Protein AF-A0A438WHZ6-F1 (afdb_monomer_lite)

Sequence (56 aa):
MQQAPVVLSTLDKLLNWGRSNSLWPLTYGLACCAIEMMATGGSRFDFDRFGTIFRA

Foldseek 3Di:
DDDDPPVVVVVVVVVVVVPQQAAADADDCPDPVSVVVVVCCDPVNNCVVSNYHHDD

pLDDT: mean 87.01, std 10.33, range [50.38, 96.0]

Structure (mmCIF, N/CA/C/O backbone):
data_AF-A0A438WHZ6-F1
#
_entry.id   AF-A0A438WHZ6-F1
#
loop_
_atom_site.group_PDB
_atom_site.id
_atom_site.type_symbol
_atom_site.label_atom_id
_atom_site.label_alt_id
_atom_site.label_comp_id
_atom_site.label_asym_id
_atom_site.label_entity_id
_atom_site.label_seq_id
_atom_site.pdbx_PDB_ins_code
_atom_site.Cartn_x
_atom_site.Cartn_y
_atom_site.Cartn_z
_atom_site.occupancy
_atom_site.B_iso_or_equiv
_atom_site.auth_seq_id
_atom_site.auth_comp_id
_atom_site.auth_asym_id
_atom_site.auth_atom_id
_atom_site.pdbx_PDB_model_num
ATOM 1 N N . MET A 1 1 ? -4.354 -12.488 37.876 1.00 50.59 1 MET A N 1
ATOM 2 C CA . MET A 1 1 ? -4.549 -11.215 37.152 1.00 50.59 1 MET A CA 1
ATOM 3 C C . MET A 1 1 ? -5.785 -11.373 36.288 1.00 50.59 1 MET A C 1
ATOM 5 O O . MET A 1 1 ? -5.727 -12.035 35.264 1.00 50.59 1 MET A O 1
ATOM 9 N N . GLN A 1 2 ? -6.925 -10.919 36.800 1.00 65.94 2 GLN A N 1
ATOM 10 C CA . GLN A 1 2 ? -8.252 -11.206 36.263 1.00 65.94 2 GLN A CA 1
ATOM 11 C C . GLN A 1 2 ? -8.850 -9.897 35.738 1.00 65.94 2 GLN A C 1
ATOM 13 O O . GLN A 1 2 ? -9.234 -9.079 36.563 1.00 65.94 2 GLN A O 1
ATOM 18 N N . GLN A 1 3 ? -8.949 -9.712 34.415 1.00 50.38 3 GLN A N 1
ATOM 19 C CA . GLN A 1 3 ? -9.881 -8.767 33.772 1.00 50.38 3 GLN A CA 1
ATOM 20 C C . GLN A 1 3 ? -10.127 -9.145 32.285 1.00 50.38 3 GLN A C 1
ATOM 22 O O . GLN A 1 3 ? -9.290 -8.916 31.423 1.00 50.38 3 GLN A O 1
ATOM 27 N N . ALA A 1 4 ? -11.307 -9.720 32.012 1.00 57.75 4 ALA A N 1
ATOM 28 C CA . ALA A 1 4 ? -12.058 -9.744 30.741 1.00 57.75 4 ALA A CA 1
ATOM 29 C C . ALA A 1 4 ? -11.387 -10.268 29.432 1.00 57.75 4 ALA A C 1
ATOM 31 O O . ALA A 1 4 ? -11.020 -9.471 28.565 1.00 57.75 4 ALA A O 1
ATOM 32 N N . PRO A 1 5 ? -11.373 -11.596 29.170 1.00 63.72 5 PRO A N 1
ATOM 33 C CA . PRO A 1 5 ? -10.856 -12.173 27.913 1.00 63.72 5 PRO A CA 1
ATOM 34 C C . PRO A 1 5 ? -11.599 -11.698 26.649 1.00 63.72 5 PRO A C 1
ATOM 36 O O . PRO A 1 5 ? -11.009 -11.600 25.576 1.00 63.72 5 PRO A O 1
ATOM 39 N N . VAL A 1 6 ? -12.886 -11.355 26.768 1.00 70.88 6 VAL A N 1
ATOM 40 C CA . VAL A 1 6 ? -13.691 -10.858 25.640 1.00 70.88 6 VAL A CA 1
ATOM 41 C C . VAL A 1 6 ? -13.238 -9.463 25.209 1.00 70.88 6 VAL A C 1
ATOM 43 O O . VAL A 1 6 ? -13.109 -9.223 24.013 1.00 70.88 6 VAL A O 1
ATOM 46 N N . VAL A 1 7 ? -12.925 -8.575 26.160 1.00 77.62 7 VAL A N 1
ATOM 47 C CA . VAL A 1 7 ? -12.518 -7.188 25.871 1.00 77.62 7 VAL A CA 1
ATOM 48 C C . VAL A 1 7 ? -11.162 -7.151 25.166 1.00 77.62 7 VAL A C 1
ATOM 50 O O . VAL A 1 7 ? -11.008 -6.441 24.173 1.00 77.62 7 VAL A O 1
ATOM 53 N N . LEU A 1 8 ? -10.205 -7.971 25.608 1.00 82.06 8 LEU A N 1
ATOM 54 C CA . LEU A 1 8 ? -8.921 -8.106 24.913 1.00 82.06 8 LEU A CA 1
ATOM 55 C C . LEU A 1 8 ? -9.118 -8.665 23.495 1.00 82.06 8 LEU A C 1
ATOM 57 O O . LEU A 1 8 ? -8.622 -8.081 22.537 1.00 82.06 8 LEU A O 1
ATOM 61 N N . SER A 1 9 ? -9.962 -9.691 23.330 1.00 82.12 9 SER A N 1
ATOM 62 C CA . SER A 1 9 ? -10.246 -10.257 22.004 1.00 82.12 9 SER A CA 1
ATOM 63 C C . SER A 1 9 ? -10.904 -9.262 21.035 1.00 82.12 9 SER A C 1
ATOM 65 O O . SER A 1 9 ? -10.658 -9.311 19.830 1.00 82.12 9 SER A O 1
ATOM 67 N N . THR A 1 10 ? -11.749 -8.350 21.530 1.00 85.38 10 THR A N 1
ATOM 68 C CA . THR A 1 10 ? -12.376 -7.312 20.698 1.00 85.38 10 THR A CA 1
ATOM 69 C C . THR A 1 10 ? -11.392 -6.217 20.310 1.00 85.38 10 THR A C 1
ATOM 71 O O . THR A 1 10 ? -11.452 -5.725 19.184 1.00 85.38 10 THR A O 1
ATOM 74 N N . LEU A 1 11 ? -10.463 -5.870 21.204 1.00 88.75 11 LEU A N 1
ATOM 75 C CA . LEU A 1 11 ? -9.392 -4.919 20.911 1.00 88.75 11 LEU A CA 1
ATOM 76 C C . LEU A 1 11 ? -8.420 -5.486 19.872 1.00 88.75 11 LEU A C 1
ATOM 78 O O . LEU A 1 11 ? -8.101 -4.798 18.904 1.00 88.75 11 LEU A O 1
ATOM 82 N N . ASP A 1 12 ? -8.036 -6.757 19.994 1.00 87.94 12 ASP A N 1
ATOM 83 C CA . ASP A 1 12 ? -7.191 -7.428 19.001 1.00 87.94 12 ASP A CA 1
ATOM 84 C C . ASP A 1 12 ? -7.858 -7.478 17.619 1.00 87.94 12 ASP A C 1
ATOM 86 O O . ASP A 1 12 ? -7.210 -7.233 16.599 1.00 87.94 12 ASP A O 1
ATOM 90 N N . LYS A 1 13 ? -9.174 -7.729 17.564 1.00 89.75 13 LYS A N 1
ATOM 91 C CA . LYS A 1 13 ? -9.946 -7.673 16.310 1.00 89.75 13 LYS A CA 1
ATOM 92 C C . LYS A 1 13 ? -9.915 -6.283 15.680 1.00 89.75 13 LYS A C 1
ATOM 94 O O . LYS A 1 13 ? -9.693 -6.179 14.476 1.00 89.75 13 LYS A O 1
ATOM 99 N N . LEU A 1 14 ? -10.107 -5.230 16.475 1.00 91.81 14 LEU A N 1
ATOM 100 C CA . LEU A 1 14 ? -10.077 -3.851 15.987 1.00 91.81 14 LEU A CA 1
ATOM 101 C C . LEU A 1 14 ? -8.688 -3.465 15.457 1.00 91.81 14 LEU A C 1
ATOM 103 O O . LEU A 1 14 ? -8.571 -2.875 14.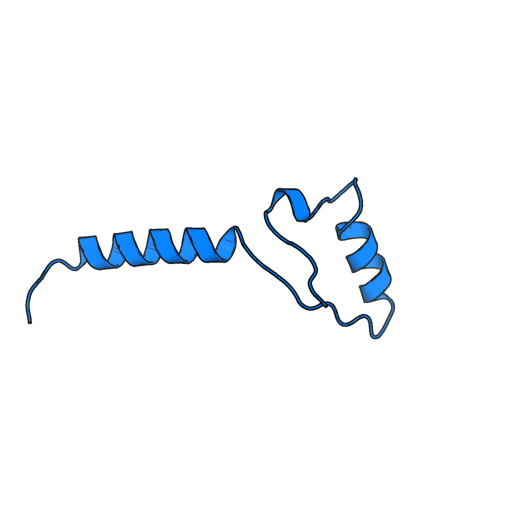385 1.00 91.81 14 LEU A O 1
ATOM 107 N N . LEU A 1 15 ? -7.628 -3.841 16.174 1.00 91.88 15 LEU A N 1
ATOM 108 C CA . LEU A 1 15 ? -6.250 -3.568 15.765 1.00 91.88 15 LEU A CA 1
ATOM 109 C C . LEU A 1 15 ? -5.874 -4.310 14.476 1.00 91.88 15 LEU A C 1
ATOM 111 O O . LEU A 1 15 ? -5.271 -3.723 13.576 1.00 91.88 15 LEU A O 1
ATOM 115 N N . ASN A 1 16 ? -6.253 -5.583 14.351 1.00 92.19 16 ASN A N 1
ATOM 116 C CA . ASN A 1 16 ? -5.993 -6.365 13.141 1.00 92.19 16 ASN A CA 1
ATOM 117 C C . ASN A 1 16 ? -6.831 -5.883 11.948 1.00 92.19 16 ASN A C 1
ATOM 119 O O . ASN A 1 16 ? -6.350 -5.895 10.813 1.00 92.19 16 ASN A O 1
ATOM 123 N N . TRP A 1 17 ? -8.044 -5.385 12.194 1.00 92.56 17 TRP A N 1
ATOM 124 C CA . TRP A 1 17 ? -8.827 -4.686 11.179 1.00 92.56 17 TRP A CA 1
ATOM 125 C C . TRP A 1 17 ? -8.108 -3.419 10.693 1.00 92.56 17 TRP A C 1
ATOM 127 O O . TRP A 1 17 ? -7.958 -3.231 9.488 1.00 92.56 17 TRP A O 1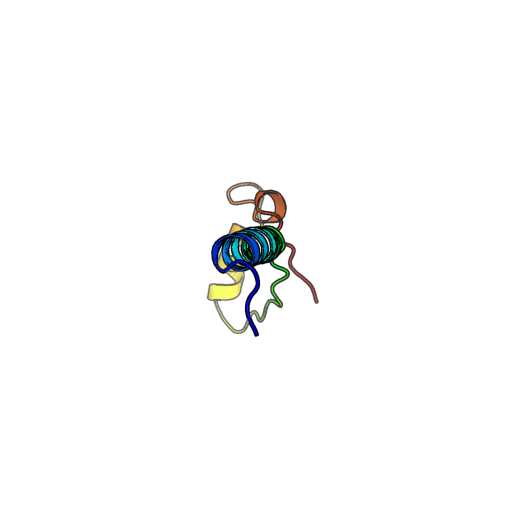
ATOM 137 N N . GLY A 1 18 ? -7.565 -2.602 11.601 1.00 92.38 18 GLY A N 1
ATOM 138 C CA . GLY A 1 18 ? -6.780 -1.422 11.223 1.00 92.38 18 GLY A CA 1
ATOM 139 C C . GLY A 1 18 ? -5.558 -1.771 10.366 1.00 92.38 18 GLY A C 1
ATOM 140 O O . GLY A 1 18 ? -5.347 -1.175 9.312 1.00 92.38 18 GLY A O 1
ATOM 141 N N . ARG A 1 19 ? -4.784 -2.787 10.770 1.00 91.38 19 ARG A N 1
ATOM 142 C CA . ARG A 1 19 ? -3.585 -3.238 10.035 1.00 91.38 19 ARG A CA 1
ATOM 143 C C . ARG A 1 19 ? -3.899 -3.806 8.651 1.00 91.38 19 ARG A C 1
ATOM 145 O O . ARG A 1 19 ? -3.159 -3.546 7.711 1.00 91.38 19 ARG A O 1
ATOM 152 N N . SER A 1 20 ? -4.982 -4.570 8.519 1.00 90.81 20 SER A N 1
ATOM 153 C CA . SER A 1 20 ? -5.368 -5.168 7.233 1.00 90.81 20 SER A CA 1
ATOM 154 C C . SER A 1 20 ? -5.896 -4.146 6.221 1.00 90.81 20 SER A C 1
ATOM 156 O O . SER A 1 20 ? -5.734 -4.365 5.028 1.00 90.81 20 SER A O 1
ATOM 158 N N . ASN A 1 21 ? -6.458 -3.020 6.675 1.00 91.56 21 ASN A N 1
ATOM 159 C CA . ASN A 1 21 ? -6.969 -1.950 5.804 1.00 91.56 21 ASN A CA 1
ATOM 160 C C . ASN A 1 21 ? -5.947 -0.830 5.513 1.00 91.56 21 ASN A C 1
ATOM 162 O O . ASN A 1 21 ? -6.306 0.175 4.910 1.00 91.56 21 ASN A O 1
ATOM 166 N N . SER A 1 22 ? -4.696 -0.946 5.973 1.00 91.44 22 SER A N 1
ATOM 167 C CA . SER A 1 22 ? -3.665 0.099 5.819 1.00 91.44 22 SER A CA 1
ATOM 168 C C . SER A 1 22 ? -2.297 -0.476 5.450 1.00 91.44 22 SER A C 1
ATOM 170 O O . SER A 1 22 ? -1.258 -0.111 6.002 1.00 91.44 22 SER A O 1
ATOM 172 N N . LEU A 1 23 ? -2.290 -1.428 4.521 1.00 91.25 23 LEU A N 1
ATOM 173 C CA . LEU A 1 23 ? -1.075 -2.123 4.114 1.00 91.25 23 LEU A CA 1
ATOM 174 C C . LEU A 1 23 ? -0.198 -1.202 3.267 1.00 91.25 23 LEU A C 1
ATOM 176 O O . LEU A 1 23 ? -0.596 -0.771 2.195 1.00 91.25 23 LEU A O 1
ATOM 180 N N . TRP A 1 24 ? 1.021 -0.908 3.707 1.00 92.56 24 TRP A N 1
ATOM 181 C CA . TRP A 1 24 ? 1.958 -0.085 2.935 1.00 92.56 24 TRP A CA 1
ATOM 182 C C . TRP A 1 24 ? 3.127 -0.943 2.440 1.00 92.56 24 TRP A C 1
ATOM 184 O O . TRP A 1 24 ? 4.165 -1.002 3.102 1.00 92.56 24 TRP A O 1
ATOM 194 N N . PRO A 1 25 ? 2.949 -1.681 1.328 1.00 89.56 25 PRO A N 1
ATOM 195 C CA . PRO A 1 25 ? 3.972 -2.574 0.811 1.00 89.56 25 PRO A CA 1
ATOM 196 C C . PRO A 1 25 ? 5.145 -1.803 0.201 1.00 89.56 25 PRO A C 1
ATOM 198 O O . PRO A 1 25 ? 4.967 -0.832 -0.539 1.00 89.56 25 PRO A O 1
ATOM 201 N N . LEU A 1 26 ? 6.346 -2.310 0.473 1.00 91.50 26 LEU A N 1
ATOM 202 C CA . LEU A 1 26 ? 7.576 -1.950 -0.224 1.00 91.50 26 LEU A CA 1
ATOM 203 C C . LEU A 1 26 ? 7.734 -2.856 -1.443 1.00 91.50 26 LEU A C 1
ATOM 205 O O . LEU A 1 26 ? 7.848 -4.078 -1.322 1.00 91.50 26 LEU A O 1
ATOM 209 N N . THR A 1 27 ? 7.712 -2.256 -2.626 1.00 87.81 27 THR A N 1
ATOM 210 C CA . THR A 1 27 ? 7.764 -2.977 -3.898 1.00 87.81 27 THR A CA 1
ATOM 211 C C . THR A 1 27 ? 9.193 -3.226 -4.342 1.00 87.81 27 THR A C 1
ATOM 213 O O . THR A 1 27 ? 9.958 -2.278 -4.495 1.00 87.81 27 THR A O 1
ATOM 216 N N . TYR A 1 2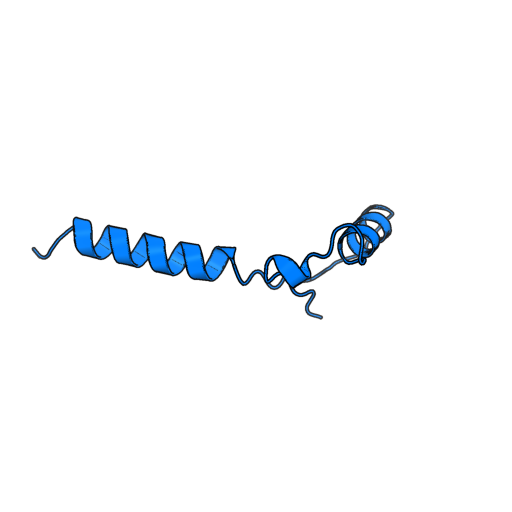8 ? 9.532 -4.480 -4.648 1.00 88.62 28 TYR A N 1
ATOM 217 C CA . TYR A 1 28 ? 10.835 -4.824 -5.215 1.00 88.62 28 TYR A CA 1
ATOM 218 C C . TYR A 1 28 ? 10.680 -5.555 -6.551 1.00 88.62 28 TYR A C 1
ATOM 220 O O . TYR A 1 28 ? 10.381 -6.747 -6.617 1.00 88.62 28 TYR A O 1
ATOM 228 N N . GLY A 1 29 ? 10.833 -4.804 -7.641 1.00 90.94 29 GLY A N 1
ATOM 229 C CA . GLY A 1 29 ? 10.584 -5.273 -9.002 1.00 90.94 29 GLY A CA 1
ATOM 230 C C . GLY A 1 29 ? 11.793 -5.947 -9.652 1.00 90.94 29 GLY A C 1
ATOM 231 O O . GLY A 1 29 ? 12.412 -5.360 -10.531 1.00 90.94 29 GLY A O 1
ATOM 232 N N . LEU A 1 30 ? 12.122 -7.173 -9.241 1.00 93.81 30 LEU A N 1
ATOM 233 C CA . LEU A 1 30 ? 13.297 -7.909 -9.743 1.00 93.81 30 LEU A CA 1
ATOM 234 C C . LEU A 1 30 ? 13.159 -8.477 -11.163 1.00 93.81 30 LEU A C 1
ATOM 236 O O . LEU A 1 30 ? 14.158 -8.657 -11.855 1.00 93.81 30 LEU A O 1
ATOM 240 N N . ALA A 1 31 ? 11.941 -8.831 -11.571 1.00 95.69 31 ALA A N 1
ATOM 241 C CA . ALA A 1 31 ? 11.664 -9.569 -12.803 1.00 95.69 31 ALA A CA 1
ATOM 242 C C . ALA A 1 31 ? 10.275 -9.202 -13.357 1.00 95.69 31 ALA A C 1
ATOM 244 O O . ALA A 1 31 ? 9.712 -8.161 -13.020 1.00 95.69 31 ALA A O 1
ATOM 245 N N . CYS A 1 32 ? 9.688 -10.066 -14.188 1.00 96.00 32 CYS A N 1
ATOM 246 C CA . CYS A 1 32 ? 8.385 -9.834 -14.815 1.00 96.00 32 CYS A CA 1
ATOM 247 C C . CYS A 1 32 ? 7.223 -9.662 -13.820 1.00 96.00 32 CYS A C 1
ATOM 249 O O . CYS A 1 32 ? 6.291 -8.929 -14.125 1.00 96.00 32 CYS A O 1
ATOM 251 N N . CYS A 1 33 ? 7.282 -10.204 -12.600 1.00 93.12 33 CYS A N 1
ATOM 252 C CA . CYS A 1 33 ? 6.224 -9.961 -11.606 1.00 93.12 33 CYS A CA 1
ATOM 253 C C . CYS A 1 33 ? 6.074 -8.465 -11.256 1.00 93.12 33 CYS A C 1
ATOM 255 O O . CYS A 1 33 ? 5.025 -8.037 -10.782 1.00 93.12 33 CYS A O 1
ATOM 257 N N . ALA A 1 34 ? 7.097 -7.645 -11.530 1.00 93.56 34 ALA A N 1
ATOM 258 C CA . ALA A 1 34 ? 7.020 -6.199 -11.371 1.00 93.56 34 ALA A CA 1
ATOM 259 C C . ALA A 1 34 ? 5.960 -5.568 -12.288 1.00 93.56 34 ALA A C 1
ATOM 261 O O . ALA A 1 34 ? 5.233 -4.679 -11.850 1.00 93.56 34 ALA A O 1
ATOM 262 N N . ILE A 1 35 ? 5.846 -6.026 -13.543 1.00 93.75 35 ILE A N 1
ATOM 263 C CA . ILE A 1 35 ? 4.871 -5.465 -14.493 1.00 93.75 35 ILE A CA 1
ATOM 264 C C . IL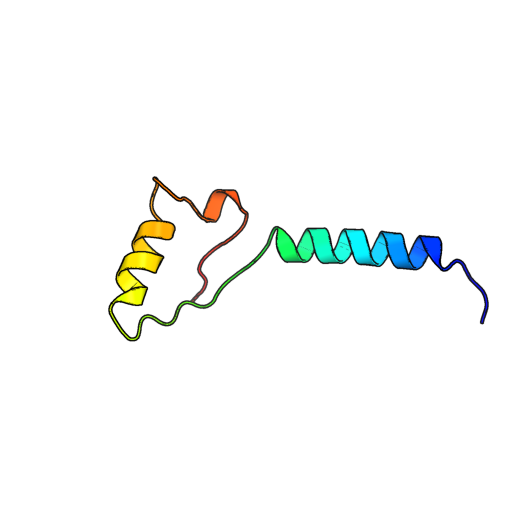E A 1 35 ? 3.441 -5.851 -14.129 1.00 93.75 35 ILE A C 1
ATOM 266 O O . ILE A 1 35 ? 2.532 -5.036 -14.273 1.00 93.75 35 ILE A O 1
ATOM 270 N N . GLU A 1 36 ? 3.251 -7.047 -13.579 1.00 95.12 36 GLU A N 1
ATOM 271 C CA . GLU A 1 36 ? 1.959 -7.476 -13.047 1.00 95.1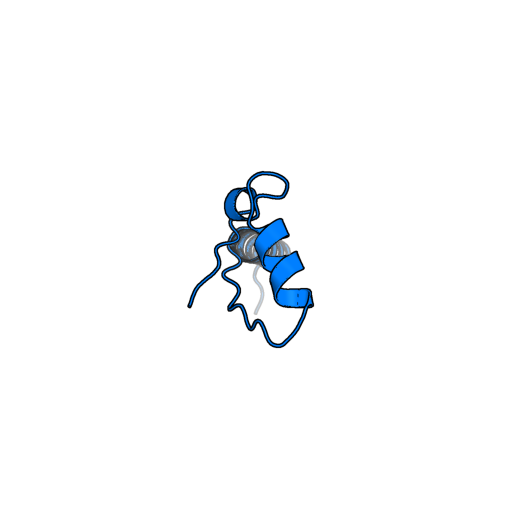2 36 GLU A CA 1
ATOM 272 C C . GLU A 1 36 ? 1.586 -6.659 -11.810 1.00 95.12 36 GLU A C 1
ATOM 274 O O . GLU A 1 36 ? 0.456 -6.189 -11.707 1.00 95.12 36 GLU A O 1
ATOM 279 N N . MET A 1 37 ? 2.549 -6.390 -10.926 1.00 92.44 37 MET A N 1
ATOM 280 C CA . MET A 1 37 ? 2.321 -5.571 -9.738 1.00 92.44 37 MET A CA 1
ATOM 281 C C . MET A 1 37 ? 1.980 -4.106 -10.082 1.00 92.44 37 MET A C 1
ATOM 283 O O . MET A 1 37 ? 1.098 -3.506 -9.464 1.00 92.44 37 MET A O 1
ATOM 287 N N . MET A 1 38 ? 2.613 -3.536 -11.115 1.00 91.38 38 MET A N 1
ATOM 288 C CA . MET A 1 38 ? 2.254 -2.213 -11.650 1.00 91.38 38 MET A CA 1
ATOM 289 C C . MET A 1 38 ? 0.853 -2.210 -12.272 1.00 91.38 38 MET A C 1
ATOM 291 O O . MET A 1 38 ? 0.093 -1.266 -12.066 1.00 91.38 38 MET A O 1
ATOM 295 N N . ALA A 1 39 ? 0.479 -3.278 -12.986 1.00 93.12 39 ALA A N 1
ATOM 296 C CA . ALA A 1 39 ? -0.869 -3.430 -13.528 1.00 93.12 39 ALA A CA 1
ATOM 297 C C . ALA A 1 39 ? -1.923 -3.579 -12.418 1.00 93.12 39 ALA A C 1
ATOM 299 O O . ALA A 1 39 ? -3.018 -3.028 -12.554 1.00 93.12 39 ALA A O 1
ATOM 300 N N . THR A 1 40 ? -1.593 -4.249 -11.305 1.00 91.00 40 THR A N 1
ATOM 301 C CA . THR A 1 40 ? -2.469 -4.297 -10.125 1.00 91.00 40 THR A CA 1
ATOM 302 C C . THR A 1 40 ? -2.603 -2.943 -9.429 1.00 91.00 40 THR A C 1
ATOM 304 O O . THR A 1 40 ? -3.662 -2.634 -8.904 1.00 91.00 40 THR A O 1
ATOM 307 N N . GLY A 1 41 ? -1.579 -2.088 -9.494 1.00 90.50 41 GLY A N 1
ATOM 308 C CA . GLY A 1 41 ? -1.675 -0.687 -9.065 1.00 90.50 41 GLY A CA 1
ATOM 309 C C . GLY A 1 41 ? -2.423 0.234 -10.037 1.00 90.50 41 GLY A C 1
ATOM 310 O O . GLY A 1 41 ? -2.631 1.403 -9.728 1.00 90.50 41 GLY A O 1
ATOM 311 N N . GLY A 1 42 ? -2.797 -0.253 -11.223 1.00 90.69 42 GLY A N 1
ATOM 312 C CA . GLY A 1 42 ? -3.522 0.521 -12.227 1.00 90.69 42 GLY A CA 1
ATOM 313 C C . GLY A 1 42 ? -5.028 0.595 -11.960 1.00 90.69 42 GLY A C 1
ATOM 314 O O . GLY A 1 42 ? -5.584 -0.157 -11.166 1.00 90.69 42 GLY A O 1
ATOM 315 N N . SER A 1 43 ? -5.732 1.444 -12.713 1.00 92.44 43 SER A N 1
ATOM 316 C CA . SER A 1 43 ? -7.166 1.734 -12.518 1.00 92.44 43 SER A CA 1
ATOM 317 C C . SER A 1 43 ? -8.099 0.518 -12.560 1.00 92.44 43 SER A C 1
ATOM 319 O O . SER A 1 43 ? -9.195 0.563 -12.007 1.00 92.44 43 SER A O 1
ATOM 321 N N . ARG A 1 44 ? -7.692 -0.577 -13.216 1.00 92.38 44 ARG A N 1
ATOM 322 C CA . ARG A 1 44 ? -8.491 -1.810 -13.284 1.00 92.38 44 ARG A CA 1
ATOM 323 C C . ARG A 1 44 ? -8.534 -2.583 -11.969 1.00 92.38 44 ARG A C 1
ATOM 325 O O . ARG A 1 44 ? -9.563 -3.185 -11.680 1.00 92.38 44 ARG A O 1
ATOM 332 N N . PHE A 1 45 ? -7.439 -2.590 -11.216 1.00 91.56 45 PHE A N 1
ATOM 333 C CA . PHE A 1 45 ? -7.269 -3.406 -10.006 1.00 91.56 45 PHE A CA 1
ATOM 334 C C . PHE A 1 45 ? -6.837 -2.573 -8.793 1.00 91.56 45 PHE A C 1
ATOM 336 O O . PHE A 1 45 ? -6.346 -3.121 -7.814 1.00 91.56 45 PHE A O 1
ATOM 343 N N . ASP A 1 46 ? -7.069 -1.265 -8.882 1.00 92.56 46 ASP A N 1
ATOM 344 C CA . ASP A 1 46 ? -6.650 -0.197 -7.982 1.00 92.56 46 ASP A CA 1
ATOM 345 C C . ASP A 1 46 ? -6.538 -0.603 -6.501 1.00 92.56 46 ASP A C 1
ATOM 347 O O . ASP A 1 46 ? -7.525 -0.651 -5.759 1.00 92.56 46 ASP A O 1
ATOM 351 N N . PHE A 1 47 ? -5.304 -0.887 -6.080 1.00 90.25 47 PHE A N 1
ATOM 352 C CA . PHE A 1 47 ? -4.959 -1.248 -4.706 1.00 90.25 47 PHE A CA 1
ATOM 353 C C . PHE A 1 47 ? -5.134 -0.100 -3.704 1.00 90.25 47 PHE A C 1
ATOM 355 O O . PHE A 1 47 ? -5.340 -0.375 -2.515 1.00 90.25 47 PHE A O 1
ATOM 362 N N . ASP A 1 48 ? -5.173 1.156 -4.160 1.00 90.06 48 ASP A N 1
ATOM 363 C CA . ASP A 1 48 ? -5.420 2.307 -3.284 1.00 90.06 48 ASP A CA 1
ATOM 364 C C . ASP A 1 48 ? -6.816 2.227 -2.641 1.00 90.06 48 ASP A C 1
ATOM 366 O O . ASP A 1 48 ? -6.988 2.537 -1.460 1.00 90.06 48 ASP A O 1
ATOM 370 N N . ARG A 1 49 ? -7.802 1.653 -3.351 1.00 89.56 49 ARG A N 1
ATOM 371 C CA . ARG A 1 49 ? -9.160 1.411 -2.818 1.00 89.56 49 ARG A CA 1
ATOM 372 C C . ARG A 1 49 ? -9.187 0.513 -1.586 1.00 89.56 49 ARG A C 1
ATOM 374 O O . ARG A 1 49 ? -10.119 0.608 -0.791 1.00 89.56 49 ARG A O 1
ATOM 381 N N . PHE A 1 50 ? -8.204 -0.371 -1.439 1.00 89.00 50 PHE A N 1
ATOM 382 C CA . PHE A 1 50 ? -8.081 -1.266 -0.287 1.00 89.00 50 PHE A CA 1
ATOM 383 C C . PHE A 1 50 ? -7.164 -0.686 0.800 1.00 89.00 50 PHE A C 1
ATOM 385 O O . PHE A 1 50 ? -6.724 -1.414 1.688 1.00 89.00 50 PHE A O 1
ATOM 392 N N . GLY A 1 51 ? -6.835 0.610 0.720 1.00 89.50 51 GLY A N 1
ATOM 393 C CA . GLY A 1 51 ? -5.896 1.271 1.626 1.00 89.50 51 GLY A CA 1
ATOM 394 C C . GLY A 1 51 ? -4.461 0.776 1.455 1.00 89.50 51 GLY A C 1
ATOM 395 O O . GLY A 1 51 ? -3.648 0.916 2.375 1.00 89.50 51 GLY A O 1
ATOM 396 N N . THR A 1 52 ? -4.158 0.173 0.296 1.00 90.69 52 THR A N 1
ATOM 397 C CA . THR A 1 52 ? -2.842 -0.374 -0.014 1.00 90.69 52 THR A CA 1
ATOM 398 C C . THR A 1 52 ? -2.052 0.594 -0.881 1.00 90.69 52 THR A C 1
ATOM 400 O O . THR A 1 52 ? -2.322 0.736 -2.069 1.00 90.69 52 THR A O 1
ATOM 403 N N . ILE A 1 53 ? -1.060 1.256 -0.283 1.00 90.38 53 ILE A N 1
ATOM 404 C CA . ILE A 1 53 ? -0.275 2.308 -0.941 1.00 90.38 53 ILE A CA 1
ATOM 405 C C . ILE A 1 53 ? 1.169 1.845 -1.065 1.00 90.38 53 ILE A C 1
ATOM 407 O O . ILE A 1 53 ? 1.827 1.585 -0.057 1.00 90.38 53 ILE A O 1
ATOM 411 N N . PHE A 1 54 ? 1.675 1.793 -2.295 1.00 87.50 54 PHE A N 1
ATOM 412 C CA . PHE A 1 54 ? 3.079 1.495 -2.550 1.00 87.50 54 PHE A CA 1
ATOM 413 C C . PHE A 1 54 ? 3.967 2.608 -1.989 1.00 87.50 54 PHE A C 1
ATOM 415 O O . PHE A 1 54 ? 3.830 3.780 -2.351 1.00 87.50 54 PHE A O 1
ATOM 422 N N . ARG A 1 55 ? 4.861 2.237 -1.072 1.00 86.19 55 ARG A N 1
ATOM 423 C CA . ARG A 1 55 ? 5.854 3.137 -0.475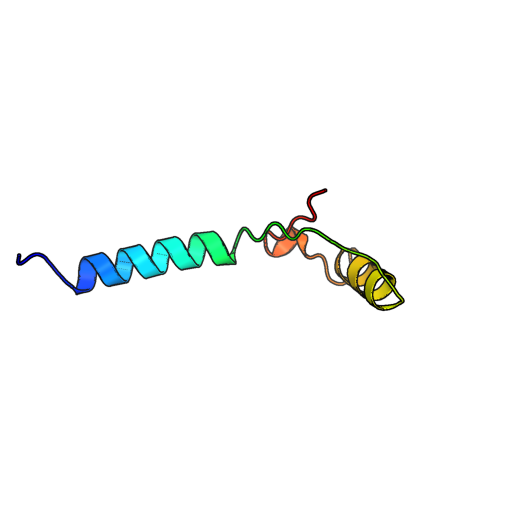 1.00 86.19 55 ARG A CA 1
ATOM 424 C C . ARG A 1 55 ? 7.244 2.775 -0.995 1.00 86.19 55 ARG A C 1
ATOM 426 O O . ARG A 1 55 ? 7.488 1.619 -1.335 1.00 86.19 55 ARG A O 1
ATOM 433 N N . ALA A 1 56 ? 8.103 3.788 -1.083 1.00 79.38 56 ALA A N 1
ATOM 434 C CA . ALA A 1 56 ? 9.503 3.665 -1.481 1.00 79.38 56 ALA A CA 1
ATOM 435 C C . ALA A 1 56 ? 10.400 3.321 -0.289 1.00 79.38 56 ALA A C 1
ATOM 437 O O . ALA A 1 56 ? 10.059 3.756 0.838 1.00 79.38 56 ALA A O 1
#

Secondary structure (DSSP, 8-state):
----HHHHHHHHHHHHHHHHT---PBP---STHHHHHHHHTSTTT-GGGGT---B-

Radius of gyration: 17.04 Å; chains: 1; bounding box: 27×16×52 Å

Organism: Helicobacter pylori (NCBI:txid210)